Protein AF-A0A6C0BKA7-F1 (afdb_monomer)

Solvent-accessible surface area (backbone atoms only — not comparable to full-atom values): 8150 Å² total; per-residue (Å²): 138,84,88,75,75,69,82,76,72,67,83,77,70,73,91,54,74,70,85,43,70,62,51,54,35,54,51,49,53,51,48,66,75,65,58,90,64,62,91,44,54,47,72,54,43,53,52,51,50,53,57,49,54,73,71,48,87,54,90,56,42,65,33,28,54,47,29,54,48,43,67,74,69,40,62,79,47,35,45,17,79,85,43,72,42,45,46,66,67,50,48,21,54,47,49,61,52,47,72,75,46,58,69,72,57,41,52,52,52,49,51,55,45,13,44,25,57,74,76,27,74,50,25,55,35,47,53,47,55,55,46,62,72,50,62,78,76,78,116

Nearest PDB structures (foldseek):
  6az6-assembly1_A  TM=2.820E-01  e=8.511E+00  Streptococcus agalactiae

Foldseek 3Di:
DDDDPVVVLPPDDDLDLCVCQQVLLVVQVVLVVPPPDLPDALVRLLVVLVVLLVVQPDPLSVLLVVLSVCLVPVQVQQADPRSRDGCRVLSSSLVVVQVVDDSVSVNVLSVLSSVCSVRNVGSSSSSVSSVSSVVVPPD

pLDDT: mean 77.89, std 18.36, range [33.19, 96.62]

Secondary structure (DSSP, 8-state):
-----GGGTSTT--S-GGGGTTHHHHHHHHHHHH-----S-HHHHHHHHHHHHHH--STTHHHHHHHHHHHHH-GGGGEETTTTEEHHHHHHHHHHHHTTS-HHHHHHHHHHHHHHHHH--SHHHHHHHHHHTTGGG--

Organism: NCBI:txid1070528

Mean predicted aligned error: 8.27 Å

Structure (mmCIF, N/CA/C/O backbone):
data_AF-A0A6C0BKA7-F1
#
_entry.id   AF-A0A6C0BKA7-F1
#
loop_
_atom_site.group_PDB
_atom_site.id
_atom_site.type_symbol
_atom_site.label_atom_id
_atom_site.label_alt_id
_atom_site.label_comp_id
_atom_site.label_asym_id
_atom_site.label_entity_id
_atom_site.label_seq_id
_atom_site.pdbx_PDB_ins_code
_atom_site.Cartn_x
_atom_site.Cartn_y
_atom_site.Cartn_z
_atom_site.occupancy
_atom_site.B_iso_or_equiv
_atom_site.auth_seq_id
_atom_site.auth_comp_id
_atom_site.auth_asym_id
_atom_site.auth_atom_id
_atom_site.pdbx_PDB_model_num
ATOM 1 N N . MET A 1 1 ? -14.576 -8.430 17.872 1.00 34.44 1 MET A N 1
ATOM 2 C CA . MET A 1 1 ? -13.563 -7.359 17.957 1.00 34.44 1 MET A CA 1
ATOM 3 C C . MET A 1 1 ? -12.265 -7.987 18.423 1.00 34.44 1 MET A C 1
ATOM 5 O O . MET A 1 1 ? -12.259 -8.560 19.504 1.00 34.44 1 MET A O 1
ATOM 9 N N . ARG A 1 2 ? -11.221 -7.993 17.589 1.00 34.03 2 ARG A N 1
ATOM 10 C CA . ARG A 1 2 ? -9.882 -8.441 17.992 1.00 34.03 2 ARG A CA 1
ATOM 11 C C . ARG A 1 2 ? -9.034 -7.194 18.226 1.00 34.03 2 ARG A C 1
ATOM 13 O O . ARG A 1 2 ? -8.768 -6.455 17.287 1.00 34.03 2 ARG A O 1
ATOM 20 N N . THR A 1 3 ? -8.673 -6.946 19.477 1.00 33.25 3 THR A N 1
ATOM 21 C CA . THR A 1 3 ? -7.741 -5.894 19.882 1.00 33.25 3 THR A CA 1
ATOM 22 C C . THR A 1 3 ? -6.330 -6.417 19.636 1.00 33.25 3 THR A C 1
ATOM 24 O O . THR A 1 3 ? -5.827 -7.242 20.396 1.00 33.25 3 THR A O 1
ATOM 27 N N . TYR A 1 4 ? -5.713 -6.004 18.533 1.00 43.50 4 TYR A N 1
ATOM 28 C CA . TYR A 1 4 ? -4.325 -6.342 18.235 1.00 43.50 4 TYR A CA 1
ATOM 29 C C . TYR A 1 4 ? -3.409 -5.297 18.875 1.00 43.50 4 TYR A C 1
ATOM 31 O O . TYR A 1 4 ? -3.610 -4.097 18.711 1.00 43.50 4 TYR A O 1
ATOM 39 N N . ASN A 1 5 ? -2.421 -5.750 19.645 1.00 35.78 5 ASN A N 1
ATOM 40 C CA . ASN A 1 5 ? -1.464 -4.883 20.326 1.00 35.78 5 ASN A CA 1
ATOM 41 C C . ASN A 1 5 ? -0.327 -4.545 19.343 1.00 35.78 5 ASN A C 1
ATOM 43 O O . ASN A 1 5 ? 0.676 -5.252 19.262 1.00 35.78 5 ASN A O 1
ATOM 47 N N . ILE A 1 6 ? -0.543 -3.509 18.526 1.00 41.81 6 ILE A N 1
ATOM 48 C CA . ILE A 1 6 ? 0.278 -3.166 17.348 1.00 41.81 6 ILE A CA 1
ATOM 49 C C . ILE A 1 6 ? 1.729 -2.790 17.726 1.00 41.81 6 ILE A C 1
ATOM 51 O O . ILE A 1 6 ? 2.651 -2.976 16.936 1.00 41.81 6 ILE A O 1
ATOM 55 N N . SER A 1 7 ? 1.965 -2.335 18.961 1.00 35.19 7 SER A N 1
ATOM 56 C CA . SER A 1 7 ? 3.261 -1.817 19.427 1.00 35.19 7 SER A CA 1
ATOM 57 C C . SER A 1 7 ? 4.363 -2.869 19.606 1.00 35.19 7 SER A C 1
ATOM 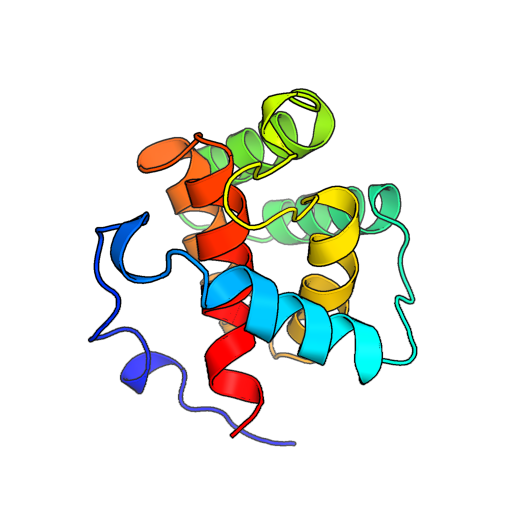59 O O . SER A 1 7 ? 5.539 -2.519 19.583 1.00 35.19 7 SER A O 1
ATOM 61 N N . VAL A 1 8 ? 4.017 -4.150 19.771 1.00 36.34 8 VAL A N 1
ATOM 62 C CA . VAL A 1 8 ? 4.995 -5.223 20.057 1.00 36.34 8 VAL A CA 1
ATOM 63 C C . VAL A 1 8 ? 5.556 -5.859 18.777 1.00 36.34 8 VAL A C 1
ATOM 65 O O . VAL A 1 8 ? 6.610 -6.486 18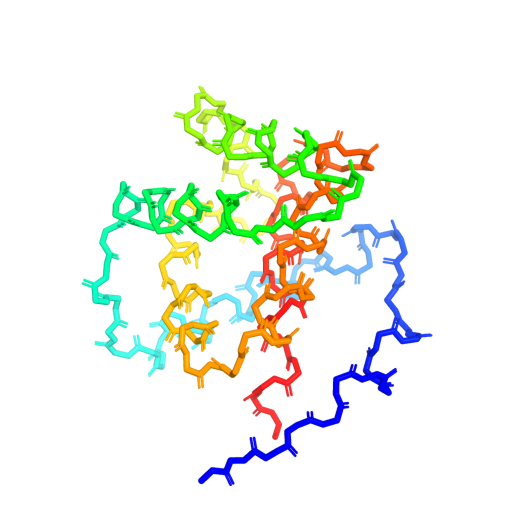.809 1.00 36.34 8 VAL A O 1
ATOM 68 N N . LEU A 1 9 ? 4.892 -5.675 17.633 1.00 41.78 9 LEU A N 1
ATOM 69 C CA . LEU A 1 9 ? 5.269 -6.303 16.360 1.00 41.78 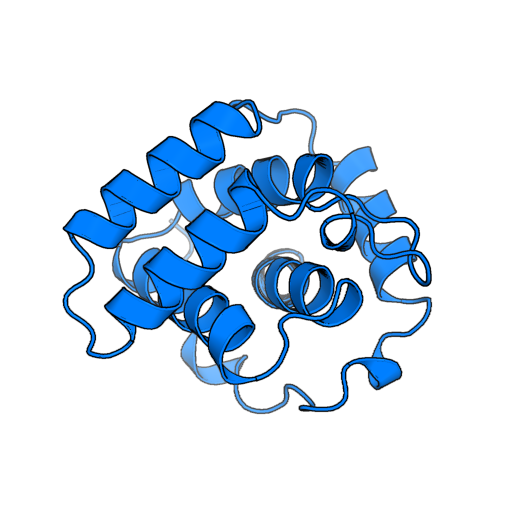9 LEU A CA 1
ATOM 70 C C . LEU A 1 9 ? 6.232 -5.467 15.502 1.00 41.78 9 LEU A C 1
ATOM 72 O O . LEU A 1 9 ? 6.847 -6.011 14.589 1.00 41.78 9 LEU A O 1
ATOM 76 N N . MET A 1 10 ? 6.413 -4.175 15.801 1.00 41.19 10 MET A N 1
ATOM 77 C CA . MET A 1 10 ? 7.242 -3.269 14.988 1.00 41.19 10 MET A CA 1
ATOM 78 C C . MET A 1 10 ? 8.733 -3.236 15.372 1.00 41.19 10 MET A C 1
ATOM 80 O O . MET A 1 10 ? 9.531 -2.626 14.668 1.00 41.19 10 MET A O 1
ATOM 84 N N . THR A 1 11 ? 9.153 -3.894 16.456 1.00 33.19 11 THR A N 1
ATOM 85 C CA . THR A 1 11 ? 10.530 -3.806 16.990 1.00 33.19 11 THR A CA 1
ATOM 86 C C . THR A 1 11 ? 11.557 -4.732 16.324 1.00 33.19 11 THR A C 1
ATOM 88 O O . THR A 1 11 ? 12.699 -4.780 16.774 1.00 33.19 11 THR A O 1
ATOM 91 N N . SER A 1 12 ? 11.205 -5.454 15.253 1.00 37.97 12 SER A N 1
ATOM 92 C CA . SER A 1 12 ? 12.145 -6.364 14.565 1.00 37.97 12 SER A CA 1
ATOM 93 C C . SER A 1 12 ? 12.070 -6.335 13.034 1.00 37.97 12 SER A C 1
ATOM 95 O O . SER A 1 12 ? 12.317 -7.345 12.381 1.00 37.97 12 SER A O 1
ATOM 97 N N . LEU A 1 13 ? 11.734 -5.188 12.440 1.00 44.34 13 LEU A N 1
ATOM 98 C CA . LEU A 1 13 ? 11.724 -5.045 10.983 1.00 44.34 13 LEU A CA 1
ATOM 99 C C . LEU A 1 13 ? 13.085 -4.530 10.503 1.00 44.34 13 LEU A C 1
ATOM 101 O O . LEU A 1 13 ? 13.524 -3.439 10.870 1.00 44.34 13 LEU A O 1
ATOM 105 N N . SER A 1 14 ? 13.782 -5.368 9.735 1.00 44.16 14 SER A N 1
ATOM 106 C CA . SER A 1 14 ? 15.056 -5.025 9.109 1.00 44.16 14 SER A CA 1
ATOM 107 C C . SER A 1 14 ? 14.840 -3.911 8.090 1.00 44.16 14 SER A C 1
ATOM 109 O O . SER A 1 14 ? 13.949 -3.991 7.250 1.00 44.16 14 SER A O 1
ATOM 111 N N . THR A 1 15 ? 15.691 -2.889 8.116 1.00 49.22 15 THR A N 1
ATOM 112 C CA . THR A 1 15 ? 15.736 -1.854 7.074 1.00 49.22 15 THR A CA 1
ATOM 113 C C . THR A 1 15 ? 16.287 -2.381 5.743 1.00 49.22 15 THR A C 1
ATOM 115 O O . THR A 1 15 ? 16.320 -1.640 4.760 1.00 49.22 15 THR A O 1
ATOM 118 N N . GLN A 1 16 ? 16.727 -3.645 5.686 1.00 52.59 16 GLN A N 1
ATOM 119 C CA . GLN A 1 16 ? 17.229 -4.278 4.473 1.00 52.59 16 GLN A CA 1
ATOM 120 C C . GLN A 1 16 ? 16.090 -4.962 3.713 1.00 52.59 16 GLN A C 1
ATOM 122 O O . GLN A 1 16 ? 15.686 -6.086 4.002 1.00 52.59 16 GLN A O 1
ATOM 127 N N . THR A 1 17 ? 15.617 -4.294 2.666 1.00 52.38 17 THR A N 1
ATOM 128 C CA . THR A 1 17 ? 14.622 -4.801 1.706 1.00 52.38 17 THR A CA 1
ATOM 129 C C . THR A 1 17 ? 15.001 -6.150 1.076 1.00 52.38 17 THR A C 1
ATOM 131 O O . THR A 1 17 ? 14.106 -6.909 0.708 1.00 52.38 17 THR A O 1
ATOM 134 N N . HIS A 1 18 ? 16.296 -6.484 1.013 1.00 56.03 18 HIS A N 1
ATOM 135 C CA . HIS A 1 18 ? 16.823 -7.747 0.476 1.00 56.03 18 HIS A CA 1
ATOM 136 C C . HIS A 1 18 ? 16.666 -8.962 1.405 1.00 56.03 18 HIS A C 1
ATOM 138 O O . HIS A 1 18 ? 16.717 -10.096 0.931 1.00 56.03 18 HIS A O 1
ATOM 144 N N . ASP A 1 19 ? 16.400 -8.768 2.703 1.00 54.00 19 ASP A N 1
ATOM 145 C CA . ASP A 1 19 ? 16.207 -9.884 3.649 1.00 54.00 19 ASP A CA 1
ATOM 146 C C . ASP A 1 19 ? 14.953 -10.722 3.333 1.00 54.00 19 ASP A C 1
ATOM 148 O O . ASP A 1 19 ? 14.772 -11.839 3.836 1.00 54.00 19 ASP A O 1
ATOM 152 N N . TYR A 1 20 ? 14.081 -10.193 2.473 1.00 54.72 20 TYR A N 1
ATOM 153 C CA . TYR A 1 20 ? 12.807 -10.791 2.105 1.00 54.72 20 TYR A CA 1
ATOM 154 C C . TYR A 1 20 ? 12.753 -11.307 0.654 1.00 54.72 20 TYR A C 1
ATOM 156 O O . TYR A 1 20 ? 11.682 -11.747 0.211 1.00 54.72 20 TYR A O 1
ATOM 164 N N . ASP A 1 21 ? 13.882 -11.318 -0.069 1.00 56.38 21 ASP A N 1
ATOM 165 C CA . ASP A 1 21 ? 13.975 -11.793 -1.458 1.00 56.38 21 ASP A CA 1
ATOM 166 C C . ASP A 1 21 ? 13.386 -13.213 -1.606 1.00 56.38 21 ASP A C 1
ATOM 168 O O . ASP A 1 21 ? 13.772 -14.168 -0.927 1.00 56.38 21 ASP A O 1
ATOM 172 N N . GLY A 1 22 ? 12.366 -13.358 -2.463 1.00 55.34 22 GLY A N 1
ATOM 173 C CA . GLY A 1 22 ? 11.659 -14.621 -2.732 1.00 55.34 22 GLY A CA 1
ATOM 174 C C . GLY A 1 22 ? 10.611 -15.038 -1.684 1.00 55.34 22 GLY A C 1
ATOM 175 O O . GLY A 1 22 ? 9.668 -15.777 -2.007 1.00 55.34 22 GLY A O 1
ATOM 176 N N . ARG A 1 23 ? 10.701 -14.531 -0.448 1.00 66.75 23 ARG A N 1
ATOM 177 C CA . ARG A 1 23 ? 9.697 -14.760 0.608 1.00 66.75 23 ARG A CA 1
ATOM 178 C C . ARG A 1 23 ? 8.447 -13.905 0.398 1.00 66.75 23 ARG A C 1
ATOM 180 O O . ARG A 1 23 ? 7.342 -14.431 0.546 1.00 66.75 23 ARG A O 1
ATOM 187 N N . LEU A 1 24 ? 8.600 -12.650 -0.038 1.00 69.94 24 LEU A N 1
ATOM 188 C CA . LEU A 1 24 ? 7.471 -11.742 -0.310 1.00 69.94 24 LEU A CA 1
ATOM 189 C C . LEU A 1 24 ? 6.560 -12.274 -1.415 1.00 69.94 24 LEU A C 1
ATOM 191 O O . LEU A 1 24 ? 5.346 -12.319 -1.240 1.00 69.94 24 LEU A O 1
ATOM 195 N N . GLY A 1 25 ? 7.135 -12.764 -2.518 1.00 66.88 25 GLY A N 1
ATOM 196 C CA . GLY A 1 25 ? 6.357 -13.357 -3.611 1.00 66.88 25 GLY A CA 1
ATOM 197 C C . GLY A 1 25 ? 5.556 -14.592 -3.181 1.00 66.88 25 GLY A C 1
ATOM 198 O O . GLY A 1 25 ? 4.447 -14.820 -3.663 1.00 66.88 25 GLY A O 1
ATOM 199 N N . THR A 1 26 ? 6.085 -15.392 -2.250 1.00 72.62 26 THR A N 1
ATOM 200 C CA . THR A 1 26 ? 5.363 -16.548 -1.695 1.00 72.62 26 THR A CA 1
ATOM 201 C C . THR A 1 26 ? 4.205 -16.107 -0.809 1.00 72.62 26 THR A C 1
ATOM 203 O O . THR A 1 26 ? 3.106 -16.645 -0.945 1.00 72.62 26 THR A O 1
ATOM 206 N N . LEU A 1 27 ? 4.426 -15.102 0.037 1.00 72.06 27 LEU A N 1
ATOM 207 C CA . LEU A 1 27 ? 3.384 -14.540 0.886 1.00 72.06 27 LEU A CA 1
ATOM 208 C C . LEU A 1 27 ? 2.262 -13.907 0.055 1.00 72.06 27 LEU A C 1
ATOM 210 O O . LEU A 1 27 ? 1.094 -14.215 0.260 1.00 72.06 27 LEU A O 1
ATOM 214 N N . TYR A 1 28 ? 2.616 -13.098 -0.944 1.00 74.81 28 TYR A N 1
ATOM 215 C CA . TYR A 1 28 ? 1.665 -12.477 -1.863 1.00 74.81 28 TYR A CA 1
ATOM 216 C C . TYR A 1 28 ? 0.758 -13.506 -2.545 1.00 74.81 28 TYR A C 1
ATOM 218 O O . TYR A 1 28 ? -0.464 -13.370 -2.533 1.00 74.81 28 TYR A O 1
ATOM 226 N N . ARG A 1 29 ? 1.332 -14.600 -3.064 1.00 77.50 29 ARG A N 1
ATOM 227 C CA . ARG A 1 29 ? 0.539 -15.686 -3.660 1.00 77.50 29 ARG A CA 1
ATOM 228 C C . ARG A 1 29 ? -0.438 -16.314 -2.667 1.00 77.50 29 ARG A C 1
ATOM 230 O O . ARG A 1 29 ? -1.541 -16.673 -3.065 1.00 77.50 29 ARG A O 1
ATOM 237 N N . GLN A 1 30 ? -0.063 -16.445 -1.392 1.00 73.69 30 GLN A N 1
ATOM 238 C CA . GLN A 1 30 ? -0.979 -16.936 -0.360 1.00 73.69 30 GLN A CA 1
ATOM 239 C C . GLN A 1 30 ? -2.135 -15.961 -0.132 1.00 73.69 30 GLN A C 1
ATOM 241 O O . GLN A 1 30 ? -3.275 -16.414 -0.060 1.00 73.69 30 GLN A O 1
ATOM 246 N N . ILE A 1 31 ? -1.859 -14.653 -0.072 1.00 72.81 31 ILE A N 1
ATOM 247 C CA . ILE A 1 31 ? -2.872 -13.594 0.064 1.00 72.81 31 ILE A CA 1
ATOM 248 C C . ILE A 1 31 ? -3.890 -13.702 -1.071 1.00 72.81 31 ILE A C 1
ATOM 250 O O . ILE A 1 31 ? -5.066 -13.951 -0.816 1.00 72.81 31 ILE A O 1
ATOM 254 N N . VAL A 1 32 ? -3.424 -13.642 -2.321 1.00 73.62 32 VAL A N 1
ATOM 255 C CA . VAL A 1 32 ? -4.284 -13.706 -3.514 1.00 73.62 32 VAL A CA 1
ATOM 256 C C . VAL A 1 32 ? -5.087 -15.010 -3.572 1.00 73.62 32 VAL A C 1
ATOM 258 O O . VAL A 1 32 ? -6.256 -15.006 -3.947 1.00 73.62 32 VAL A O 1
ATOM 261 N N . ALA A 1 33 ? -4.494 -16.141 -3.178 1.00 73.31 33 ALA A N 1
ATOM 262 C CA . ALA A 1 33 ? -5.166 -17.441 -3.226 1.00 73.31 33 ALA A CA 1
ATOM 263 C C . ALA A 1 33 ? -6.281 -17.610 -2.179 1.00 73.31 33 ALA A C 1
ATOM 265 O O . ALA A 1 33 ? -7.133 -18.488 -2.328 1.00 73.31 33 ALA A O 1
ATOM 266 N N . THR A 1 34 ? -6.267 -16.825 -1.101 1.00 68.69 34 THR A N 1
ATOM 267 C CA . THR A 1 34 ? -7.138 -17.051 0.062 1.00 68.69 34 THR A CA 1
ATOM 268 C C . THR A 1 34 ? -8.089 -15.894 0.351 1.00 68.69 34 THR A C 1
ATOM 270 O O . THR A 1 34 ? -9.195 -16.149 0.830 1.00 68.69 34 THR A O 1
ATOM 273 N N . ASP A 1 35 ? -7.725 -14.657 0.010 1.00 69.69 35 ASP A N 1
ATOM 274 C CA . ASP A 1 35 ? -8.623 -13.507 0.100 1.00 69.69 35 ASP A CA 1
ATOM 275 C C . ASP A 1 35 ? -9.547 -13.471 -1.116 1.00 69.69 35 ASP A C 1
ATOM 277 O O . ASP A 1 35 ? -9.174 -13.065 -2.215 1.00 69.69 35 ASP A O 1
ATOM 281 N N . ARG A 1 36 ? -10.798 -13.893 -0.918 1.00 60.84 36 ARG A N 1
ATOM 282 C CA . ARG A 1 36 ? -11.797 -13.968 -1.994 1.00 60.84 36 ARG A CA 1
ATOM 283 C C . ARG A 1 36 ? -12.462 -12.640 -2.368 1.00 60.84 36 ARG A C 1
ATOM 285 O O . ARG A 1 36 ? -13.399 -12.669 -3.159 1.00 60.84 36 ARG A O 1
ATOM 292 N N . VAL A 1 37 ? -12.026 -11.490 -1.852 1.00 58.78 37 VAL A N 1
ATOM 293 C CA . VAL A 1 37 ? -12.648 -10.205 -2.213 1.00 58.78 37 VAL A CA 1
ATOM 294 C C . VAL A 1 37 ? -11.659 -9.034 -2.140 1.00 58.78 37 VAL A C 1
ATOM 296 O O . VAL A 1 37 ? -11.332 -8.590 -1.042 1.00 58.78 37 VAL A O 1
ATOM 299 N N . PRO A 1 38 ? -11.270 -8.424 -3.271 1.00 61.66 38 PRO A N 1
ATOM 300 C CA . PRO A 1 38 ? -11.013 -6.995 -3.314 1.00 61.66 38 PRO A CA 1
ATOM 301 C C . PRO A 1 38 ? -12.350 -6.272 -3.535 1.00 61.66 38 PRO A C 1
ATOM 303 O O . PRO A 1 38 ? -12.944 -6.355 -4.608 1.00 61.66 38 PRO A O 1
ATOM 306 N N . THR A 1 39 ? -12.865 -5.581 -2.513 1.00 69.56 39 THR A N 1
ATOM 307 C CA . THR A 1 39 ? -14.090 -4.761 -2.646 1.00 69.56 39 THR A CA 1
ATOM 308 C C . THR A 1 39 ? -13.835 -3.457 -3.392 1.00 69.56 39 THR A C 1
ATOM 310 O O . THR A 1 39 ? -14.770 -2.848 -3.906 1.00 69.56 39 THR A O 1
ATOM 313 N N . LEU A 1 40 ? -12.576 -3.021 -3.436 1.00 86.56 40 LEU A N 1
ATOM 314 C CA . LEU A 1 40 ? -12.152 -1.777 -4.056 1.00 86.56 40 LEU A CA 1
ATOM 315 C C . LEU A 1 40 ? -11.186 -2.073 -5.202 1.00 86.56 40 LEU A C 1
ATOM 317 O O . LEU A 1 40 ? -10.280 -2.894 -5.088 1.00 86.56 40 LEU A O 1
ATOM 321 N N . THR A 1 41 ? -11.375 -1.365 -6.306 1.00 92.31 41 THR A N 1
ATOM 322 C CA . THR A 1 41 ? -10.385 -1.252 -7.378 1.00 92.31 41 THR A CA 1
ATOM 323 C C . THR A 1 41 ? -9.181 -0.441 -6.902 1.00 92.31 41 THR A C 1
ATOM 325 O O . THR A 1 41 ? -9.295 0.369 -5.981 1.00 92.31 41 THR A O 1
ATOM 328 N N . TYR A 1 42 ? -8.041 -0.573 -7.581 1.00 93.94 42 TYR A N 1
ATOM 329 C CA . TYR A 1 42 ? -6.845 0.215 -7.273 1.00 93.94 42 TYR A CA 1
ATOM 330 C C . TYR A 1 42 ? -7.116 1.729 -7.194 1.00 93.94 42 TYR A C 1
ATOM 332 O O . TYR A 1 42 ? -6.709 2.394 -6.245 1.00 93.94 42 TYR A O 1
ATOM 340 N N . ALA A 1 43 ? -7.887 2.271 -8.142 1.00 94.75 43 ALA A N 1
ATOM 341 C CA . AL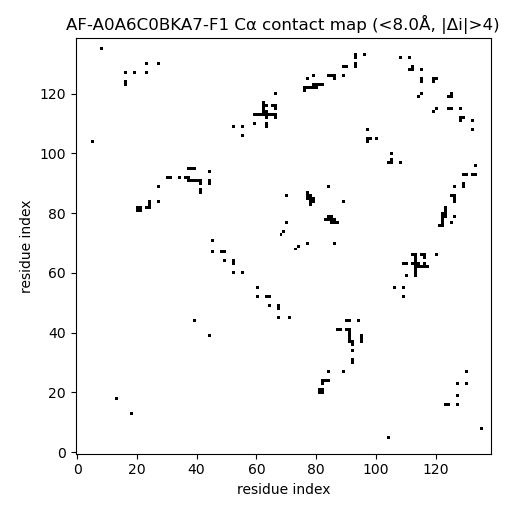A A 1 43 ? -8.259 3.684 -8.141 1.00 94.75 43 ALA A CA 1
ATOM 342 C C . ALA A 1 43 ? -9.077 4.076 -6.896 1.00 94.75 43 ALA A C 1
ATOM 344 O O . ALA A 1 43 ? -8.825 5.120 -6.297 1.00 94.75 43 ALA A O 1
ATOM 345 N N . GLN A 1 44 ? -10.019 3.225 -6.476 1.00 95.88 44 GLN A N 1
ATOM 346 C CA . GLN A 1 44 ? -10.797 3.445 -5.254 1.00 95.88 44 GLN A CA 1
ATOM 347 C C . GLN A 1 44 ? -9.921 3.358 -3.999 1.00 95.88 44 GLN A C 1
ATOM 349 O O . GLN A 1 44 ? -10.116 4.141 -3.072 1.00 95.88 44 GLN A O 1
ATOM 354 N N . CYS A 1 45 ? -8.925 2.468 -3.978 1.00 95.75 45 CYS A N 1
ATOM 355 C CA . CYS A 1 45 ? -7.938 2.402 -2.902 1.00 95.75 45 CYS A CA 1
ATOM 356 C C . CYS A 1 45 ? -7.138 3.703 -2.777 1.00 95.75 45 CYS A C 1
ATOM 358 O O . CYS A 1 45 ? -6.975 4.205 -1.669 1.00 95.75 45 CYS A O 1
ATOM 360 N N . LEU A 1 46 ? -6.689 4.288 -3.892 1.00 96.62 46 LEU A N 1
ATOM 361 C CA . LEU A 1 46 ? -5.992 5.579 -3.868 1.00 96.62 46 LEU A CA 1
ATOM 362 C C . LEU A 1 46 ? -6.888 6.698 -3.320 1.00 96.62 46 LEU A C 1
ATOM 364 O O . LEU A 1 46 ? -6.451 7.469 -2.470 1.00 96.62 46 LEU A O 1
ATOM 368 N N . THR A 1 47 ? -8.158 6.752 -3.730 1.00 96.62 47 THR A N 1
ATOM 369 C CA . THR A 1 47 ? -9.124 7.708 -3.162 1.00 96.62 47 THR A CA 1
ATOM 370 C C . THR A 1 47 ? -9.341 7.483 -1.663 1.00 96.62 47 THR A C 1
ATOM 372 O O . THR A 1 47 ? -9.412 8.446 -0.901 1.00 96.62 47 THR A O 1
ATOM 375 N N . GLN A 1 48 ? -9.409 6.229 -1.210 1.00 96.19 48 GLN A N 1
ATOM 376 C CA . GLN A 1 48 ? -9.537 5.908 0.212 1.00 96.19 48 GLN A CA 1
ATOM 377 C C . GLN A 1 48 ? -8.317 6.383 1.015 1.00 96.19 48 GLN A C 1
ATOM 379 O O . GLN A 1 48 ? -8.479 6.963 2.092 1.00 96.19 48 GLN A O 1
ATOM 384 N N . LEU A 1 49 ? -7.109 6.192 0.474 1.00 96.31 49 LEU A N 1
ATOM 385 C CA . LEU A 1 49 ? -5.870 6.700 1.062 1.00 96.31 49 LEU A CA 1
ATOM 386 C C . LEU A 1 49 ? -5.874 8.227 1.162 1.00 96.31 49 LEU A C 1
ATOM 388 O O . LEU A 1 49 ? -5.510 8.760 2.203 1.00 96.31 49 LEU A O 1
ATOM 392 N N . GLU A 1 50 ? -6.322 8.938 0.126 1.00 96.50 50 GLU A N 1
ATOM 393 C CA . GLU A 1 50 ? -6.432 10.405 0.136 1.00 96.50 50 GLU A CA 1
ATOM 394 C C . GLU A 1 50 ? -7.419 10.897 1.205 1.00 96.50 50 GLU A C 1
ATOM 396 O O . GLU A 1 50 ? -7.135 11.853 1.934 1.00 96.50 50 GLU A O 1
ATOM 401 N N . GLN A 1 51 ? -8.558 10.214 1.357 1.00 96.19 51 GLN A N 1
ATOM 402 C CA . GLN A 1 51 ? -9.532 10.513 2.409 1.00 96.19 51 GLN A CA 1
ATOM 403 C C . GLN A 1 51 ? -8.934 10.312 3.803 1.00 96.19 51 GLN A C 1
ATOM 405 O O . GLN A 1 51 ? -9.083 11.178 4.667 1.00 96.19 51 GLN A O 1
ATOM 410 N N . TRP A 1 52 ? -8.224 9.209 4.036 1.00 96.31 52 TRP A N 1
ATOM 411 C CA . TRP A 1 52 ? -7.539 8.985 5.307 1.00 96.31 52 TRP A CA 1
ATOM 412 C C . TRP A 1 52 ? -6.411 10.002 5.534 1.00 96.31 52 TRP A C 1
ATOM 414 O O . TRP A 1 52 ? -6.334 10.598 6.607 1.00 96.31 52 TRP A O 1
ATOM 424 N N . ALA A 1 53 ? -5.619 10.316 4.509 1.00 94.69 53 ALA A N 1
ATOM 425 C CA . ALA A 1 53 ? -4.564 11.327 4.561 1.00 94.69 53 ALA A CA 1
ATOM 426 C C . ALA A 1 53 ? -5.093 12.740 4.869 1.00 94.69 53 ALA A C 1
ATOM 428 O O . ALA A 1 53 ? -4.365 13.569 5.418 1.00 94.69 53 ALA A O 1
ATOM 429 N N . SER A 1 54 ? -6.354 13.045 4.541 1.00 94.75 54 SER A N 1
ATOM 430 C CA . SER A 1 54 ? -6.994 14.316 4.914 1.00 94.75 54 SER A CA 1
ATOM 431 C C . SER A 1 54 ? -7.242 14.448 6.422 1.00 94.75 54 SER A C 1
ATOM 433 O O . SER A 1 54 ? -7.244 15.559 6.947 1.00 94.75 54 SER A O 1
ATOM 435 N N . ARG A 1 55 ? -7.401 13.316 7.117 1.00 93.56 55 ARG A N 1
ATOM 436 C CA . ARG A 1 55 ? -7.632 13.228 8.566 1.00 93.56 55 ARG A CA 1
ATOM 437 C C . ARG A 1 55 ? -6.349 12.967 9.358 1.00 93.56 55 ARG A C 1
ATOM 439 O O . ARG A 1 55 ? -6.357 13.099 10.576 1.00 93.56 55 ARG A O 1
ATOM 446 N N . PHE A 1 56 ? -5.271 12.582 8.681 1.00 91.12 56 PHE A N 1
ATOM 447 C CA . PHE A 1 56 ? -3.987 12.253 9.288 1.00 91.12 56 PHE A CA 1
ATOM 448 C C . PHE A 1 56 ? -3.211 13.525 9.646 1.00 91.12 56 PHE A C 1
ATOM 450 O O . PHE A 1 56 ? -2.801 14.272 8.761 1.00 91.12 56 PHE A O 1
ATOM 457 N N . THR A 1 57 ? -3.007 13.790 10.936 1.00 86.44 57 THR A N 1
ATOM 458 C CA . THR A 1 57 ? -2.425 15.050 11.444 1.00 86.44 57 THR A CA 1
ATOM 459 C C . THR A 1 57 ? -0.926 14.969 11.766 1.00 86.44 57 THR A C 1
ATOM 461 O O . THR A 1 57 ? -0.361 15.897 12.340 1.00 86.44 57 THR A O 1
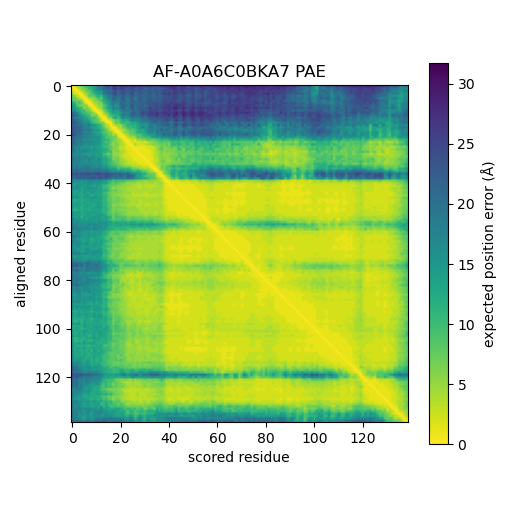ATOM 464 N N . CYS A 1 58 ? -0.260 13.882 11.376 1.00 83.06 58 CYS A N 1
ATOM 465 C CA . CYS A 1 58 ? 1.163 13.647 11.625 1.00 83.06 58 CYS A CA 1
ATOM 466 C C . CYS A 1 58 ? 2.076 14.498 10.705 1.00 83.06 58 CYS A C 1
ATOM 468 O O . CYS A 1 58 ? 1.721 14.712 9.539 1.00 83.06 58 CYS A O 1
ATOM 470 N N . PRO A 1 59 ? 3.277 14.930 11.158 1.00 84.56 59 PRO A N 1
ATOM 471 C CA . PRO A 1 59 ? 4.263 15.624 10.316 1.00 84.56 59 PRO A CA 1
ATOM 472 C C . PRO A 1 59 ? 4.591 14.904 8.999 1.00 84.56 59 PRO A C 1
ATOM 474 O O . PRO A 1 59 ? 4.792 15.552 7.972 1.00 84.56 59 PRO A O 1
ATOM 477 N N . SER A 1 60 ? 4.543 13.569 8.988 1.00 86.94 60 SER A N 1
ATOM 478 C CA . SER A 1 60 ? 4.816 12.741 7.806 1.00 86.94 60 SER A CA 1
ATOM 479 C C . SER A 1 60 ? 3.690 12.746 6.760 1.00 86.94 60 SER A C 1
ATOM 481 O O . SER A 1 60 ? 3.771 12.048 5.750 1.00 86.94 60 SER A O 1
ATOM 483 N N . ARG A 1 61 ? 2.626 13.543 6.941 1.00 91.62 61 ARG A N 1
ATOM 484 C CA . ARG A 1 61 ? 1.518 13.646 5.976 1.00 91.62 61 ARG A CA 1
ATOM 485 C C . ARG A 1 61 ? 1.989 14.046 4.576 1.00 91.62 61 ARG A C 1
ATOM 487 O O . ARG A 1 61 ? 1.446 13.541 3.597 1.00 91.62 61 ARG A O 1
ATOM 494 N N . HIS A 1 62 ? 2.985 14.928 4.447 1.00 92.62 62 HIS A N 1
ATOM 495 C CA . HIS A 1 62 ? 3.490 15.291 3.117 1.00 92.62 62 HIS A CA 1
ATOM 496 C C . HIS A 1 62 ? 4.091 14.069 2.408 1.00 92.62 62 HIS A C 1
ATOM 498 O O . HIS A 1 62 ? 3.895 13.899 1.206 1.00 92.62 62 HIS A O 1
ATOM 504 N N . HIS A 1 63 ? 4.830 13.237 3.144 1.00 92.88 63 HIS A N 1
ATOM 505 C CA . HIS A 1 63 ? 5.482 12.036 2.631 1.00 92.88 63 HIS A CA 1
ATOM 506 C C . HIS A 1 63 ? 4.437 11.002 2.216 1.00 92.88 63 HIS A C 1
ATOM 508 O O . HIS A 1 63 ? 4.504 10.439 1.130 1.00 92.88 63 HIS A O 1
ATOM 514 N N . LEU A 1 64 ? 3.377 10.849 3.012 1.00 94.06 64 LEU A N 1
ATOM 515 C CA . LEU A 1 64 ? 2.223 10.037 2.636 1.00 94.06 64 LEU A CA 1
ATOM 516 C C . LEU A 1 64 ? 1.592 10.498 1.310 1.00 94.06 64 LEU A C 1
ATOM 518 O O . LEU A 1 64 ? 1.330 9.674 0.436 1.00 94.06 64 LEU A O 1
ATOM 522 N N . LEU A 1 65 ? 1.369 11.804 1.128 1.00 94.94 65 LEU A N 1
ATOM 523 C CA . LEU A 1 65 ? 0.823 12.338 -0.127 1.00 94.94 65 LEU A CA 1
ATOM 524 C C . LEU A 1 65 ? 1.769 12.100 -1.315 1.00 94.94 65 LEU A C 1
ATOM 526 O O . LEU A 1 65 ? 1.303 11.798 -2.413 1.00 94.94 65 LEU A O 1
ATOM 530 N N . GLN A 1 66 ? 3.084 12.181 -1.099 1.00 94.06 66 GLN A N 1
ATOM 531 C CA . GLN A 1 66 ? 4.082 11.823 -2.110 1.00 94.06 66 GLN A CA 1
ATOM 532 C C . GLN A 1 66 ? 4.037 10.331 -2.451 1.00 94.06 66 GLN A C 1
ATOM 534 O O . GLN A 1 66 ? 4.045 9.994 -3.630 1.00 94.06 6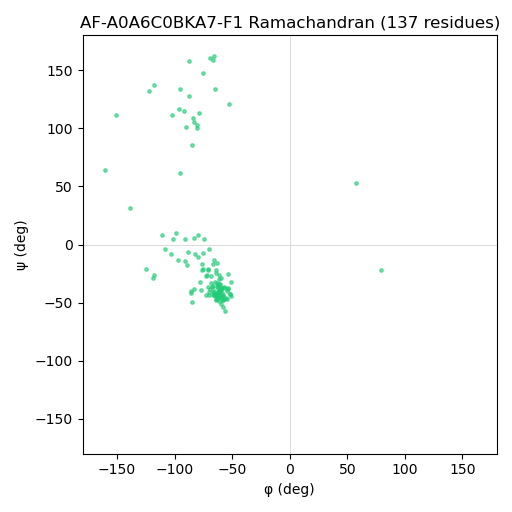6 GLN A O 1
ATOM 539 N N . THR A 1 67 ? 3.918 9.436 -1.468 1.00 93.94 67 THR A N 1
ATOM 540 C CA . THR A 1 67 ? 3.735 7.997 -1.710 1.00 93.94 67 THR A CA 1
ATOM 541 C C . THR A 1 67 ? 2.474 7.726 -2.535 1.00 93.94 67 THR A C 1
ATOM 543 O O . THR A 1 67 ? 2.531 6.984 -3.513 1.00 93.94 67 THR A O 1
ATOM 546 N N . ILE A 1 68 ? 1.345 8.364 -2.203 1.00 95.31 68 ILE A N 1
ATOM 547 C CA . ILE A 1 68 ? 0.099 8.242 -2.981 1.00 95.31 68 ILE A CA 1
ATOM 548 C C . ILE A 1 68 ? 0.309 8.738 -4.421 1.00 95.31 68 ILE A C 1
ATOM 550 O O . ILE A 1 68 ? -0.167 8.114 -5.370 1.00 95.31 68 ILE A O 1
ATOM 554 N N . HIS A 1 69 ? 1.050 9.834 -4.602 1.00 94.56 69 HIS A N 1
ATOM 555 C CA . HIS A 1 69 ? 1.410 10.344 -5.923 1.00 94.56 69 HIS A CA 1
ATOM 556 C C . HIS A 1 69 ? 2.296 9.360 -6.705 1.00 94.56 69 HIS A C 1
ATOM 558 O O . HIS A 1 69 ? 2.023 9.104 -7.877 1.00 94.56 69 HIS A O 1
ATOM 564 N N . LEU A 1 70 ? 3.307 8.764 -6.064 1.00 93.19 70 LEU A N 1
ATOM 565 C CA . LEU A 1 70 ? 4.161 7.736 -6.668 1.00 93.19 70 LEU A CA 1
ATOM 566 C C . LEU A 1 70 ? 3.336 6.534 -7.121 1.00 93.19 70 LEU A C 1
ATOM 568 O O . LEU A 1 70 ? 3.448 6.121 -8.268 1.00 93.19 70 LEU A O 1
ATOM 572 N N . PHE A 1 71 ? 2.453 6.027 -6.264 1.00 94.56 71 PHE A N 1
ATOM 573 C CA . PHE A 1 71 ? 1.530 4.955 -6.626 1.00 94.56 71 PHE A CA 1
ATOM 574 C C . PHE A 1 71 ? 0.694 5.332 -7.854 1.00 94.56 71 PHE A C 1
ATOM 576 O O . PHE A 1 71 ? 0.614 4.573 -8.813 1.00 94.56 71 PHE A O 1
ATOM 583 N N . ARG A 1 72 ? 0.138 6.543 -7.890 1.00 95.12 72 ARG A N 1
ATOM 584 C CA . ARG A 1 72 ? -0.722 6.978 -8.995 1.00 95.12 72 ARG A CA 1
ATOM 585 C C . ARG A 1 72 ? 0.010 7.143 -10.332 1.00 95.12 72 ARG A C 1
ATOM 587 O O . ARG A 1 72 ? -0.594 6.889 -11.372 1.00 95.12 72 ARG A O 1
ATOM 594 N N . HIS A 1 73 ? 1.253 7.621 -10.323 1.00 93.44 73 HIS A N 1
ATOM 595 C CA . HIS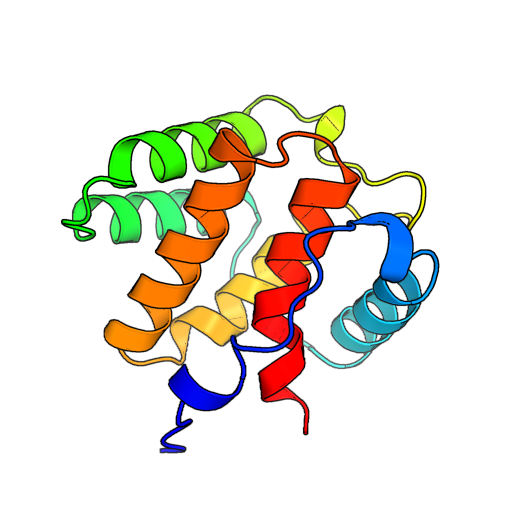 A 1 73 ? 1.911 8.115 -11.540 1.00 93.44 73 HIS A CA 1
ATOM 596 C C . HIS A 1 73 ? 3.160 7.338 -11.950 1.00 93.44 73 HIS A C 1
ATOM 598 O O . HIS A 1 73 ? 3.481 7.290 -13.137 1.00 93.44 73 HIS A O 1
ATOM 604 N N . ASP A 1 74 ? 3.846 6.696 -11.011 1.00 90.31 74 ASP A N 1
ATOM 605 C CA . ASP A 1 74 ? 5.086 5.972 -11.268 1.00 90.31 74 ASP A CA 1
ATOM 606 C C . ASP A 1 74 ? 4.824 4.477 -11.493 1.00 90.31 74 ASP A C 1
ATOM 608 O O . ASP A 1 74 ? 5.274 3.605 -10.746 1.00 90.31 74 ASP A O 1
ATOM 612 N N . THR A 1 75 ? 4.051 4.203 -12.547 1.00 85.12 75 THR A N 1
ATOM 613 C CA . THR A 1 75 ? 3.578 2.859 -12.925 1.00 85.12 75 THR A CA 1
ATOM 614 C C . THR A 1 75 ? 4.713 1.887 -13.246 1.00 85.12 75 THR A C 1
ATOM 616 O O . THR A 1 75 ? 4.588 0.692 -12.994 1.00 85.12 75 THR A O 1
ATOM 619 N N . VAL A 1 76 ? 5.850 2.387 -13.744 1.00 86.31 76 VAL A N 1
ATOM 620 C CA . VAL A 1 76 ? 7.040 1.567 -14.019 1.00 86.31 76 VAL A CA 1
ATOM 621 C C . VAL A 1 76 ? 7.596 0.981 -12.724 1.00 86.31 76 VAL A C 1
ATOM 623 O O . VAL A 1 76 ? 7.916 -0.205 -12.677 1.00 86.31 76 VAL A O 1
ATOM 626 N N . HIS A 1 77 ? 7.663 1.783 -11.659 1.00 89.00 77 HIS A N 1
ATOM 627 C CA . HIS A 1 77 ? 8.195 1.339 -10.372 1.00 89.00 77 HIS A CA 1
ATOM 628 C C . HIS A 1 77 ? 7.134 0.766 -9.424 1.00 89.00 77 HIS A C 1
ATOM 630 O O . HIS A 1 77 ? 7.456 0.415 -8.293 1.00 89.00 77 HIS A O 1
ATOM 636 N N . ASN A 1 78 ? 5.883 0.633 -9.862 1.00 91.25 78 ASN A N 1
ATOM 637 C CA . ASN A 1 78 ? 4.867 -0.121 -9.126 1.00 91.25 78 ASN A CA 1
ATOM 638 C C . ASN A 1 78 ? 4.979 -1.637 -9.331 1.00 91.25 78 ASN A C 1
ATOM 640 O O . ASN A 1 78 ? 4.332 -2.397 -8.612 1.00 91.25 78 ASN A O 1
ATOM 644 N N . TYR A 1 79 ? 5.801 -2.083 -10.282 1.00 93.19 79 TYR A N 1
ATOM 645 C CA . TYR A 1 79 ? 6.119 -3.491 -10.462 1.00 93.19 79 TYR A CA 1
ATOM 646 C C . TYR A 1 79 ? 7.431 -3.845 -9.768 1.00 93.19 79 TYR A C 1
ATOM 648 O O . TYR A 1 79 ? 8.492 -3.366 -10.161 1.00 93.19 79 TYR A O 1
ATOM 656 N N . ASP A 1 80 ? 7.365 -4.721 -8.769 1.00 89.44 80 ASP A N 1
ATOM 657 C CA . ASP A 1 80 ? 8.525 -5.356 -8.151 1.00 89.44 80 ASP A CA 1
ATOM 658 C C . ASP A 1 80 ? 8.962 -6.570 -8.991 1.00 89.44 80 ASP A C 1
ATOM 660 O O . ASP A 1 80 ? 8.310 -7.622 -8.936 1.00 89.44 80 ASP A O 1
ATOM 664 N N . PRO A 1 81 ? 10.065 -6.474 -9.760 1.00 86.56 81 PRO A N 1
ATOM 665 C CA . PRO A 1 81 ? 10.504 -7.556 -10.631 1.00 86.56 81 PRO A CA 1
ATOM 666 C C . PRO A 1 81 ? 11.095 -8.743 -9.864 1.00 86.56 81 PRO A C 1
ATOM 668 O O . PRO A 1 81 ? 11.039 -9.868 -10.365 1.00 86.56 81 PRO A O 1
ATOM 671 N N . ALA A 1 82 ? 11.648 -8.515 -8.668 1.00 85.81 82 ALA A N 1
ATOM 672 C CA . ALA A 1 82 ? 12.280 -9.561 -7.871 1.00 85.81 82 ALA A CA 1
ATOM 673 C C . ALA A 1 82 ? 11.227 -10.535 -7.332 1.00 85.81 82 ALA A C 1
ATOM 675 O O . ALA A 1 82 ? 11.412 -11.753 -7.376 1.00 85.81 82 ALA A O 1
ATOM 676 N N . ASN A 1 83 ? 10.082 -10.003 -6.896 1.00 82.81 83 ASN A N 1
ATOM 677 C CA . ASN A 1 83 ? 8.997 -10.806 -6.331 1.00 82.81 83 ASN A CA 1
ATOM 678 C C . ASN A 1 83 ? 7.819 -11.033 -7.287 1.00 82.81 83 ASN A C 1
ATOM 680 O O . ASN A 1 83 ? 6.956 -11.863 -6.988 1.00 82.81 83 ASN A O 1
ATOM 684 N N . ARG A 1 84 ? 7.816 -10.358 -8.445 1.00 88.00 84 ARG A N 1
ATOM 685 C CA . ARG A 1 84 ? 6.737 -10.358 -9.448 1.00 88.00 84 ARG A CA 1
ATOM 686 C C . ARG A 1 84 ? 5.405 -9.907 -8.849 1.00 88.00 84 ARG A C 1
ATOM 688 O O . ARG A 1 84 ? 4.408 -10.621 -8.938 1.00 88.00 84 ARG A O 1
ATOM 695 N N . ILE A 1 85 ? 5.420 -8.749 -8.195 1.00 88.62 85 ILE A N 1
ATOM 696 C CA . ILE A 1 85 ? 4.258 -8.178 -7.504 1.00 88.62 85 ILE A CA 1
ATOM 697 C C . ILE A 1 85 ? 3.975 -6.800 -8.086 1.00 88.62 85 ILE A C 1
ATOM 699 O O . ILE A 1 85 ? 4.878 -5.972 -8.181 1.00 88.62 85 ILE A O 1
ATOM 703 N N . HIS A 1 86 ? 2.716 -6.543 -8.421 1.00 91.81 86 HIS A N 1
ATOM 704 C CA . HIS A 1 86 ? 2.241 -5.203 -8.734 1.00 91.81 86 HIS A CA 1
ATOM 705 C C . HIS A 1 86 ? 1.616 -4.559 -7.497 1.00 91.81 86 HIS A C 1
ATOM 707 O O . HIS A 1 86 ? 0.785 -5.168 -6.817 1.00 91.81 86 HIS A O 1
ATOM 713 N N . VAL A 1 87 ? 1.969 -3.303 -7.220 1.00 92.25 87 VAL A N 1
ATOM 714 C CA . VAL A 1 87 ? 1.296 -2.490 -6.193 1.00 92.25 87 VAL A CA 1
ATOM 715 C C . VAL A 1 87 ? -0.204 -2.398 -6.486 1.00 92.25 87 VAL A C 1
ATOM 717 O O . VAL A 1 87 ? -1.010 -2.436 -5.560 1.00 92.25 87 VAL A O 1
ATOM 720 N N . GLU A 1 88 ? -0.585 -2.329 -7.761 1.00 92.44 88 GLU A N 1
ATOM 721 C CA . GLU A 1 88 ? -1.970 -2.265 -8.226 1.00 92.44 88 GLU A CA 1
ATOM 722 C C . GLU A 1 88 ? -2.800 -3.480 -7.811 1.00 92.44 88 GLU A C 1
ATOM 724 O O . GLU A 1 88 ? -3.994 -3.350 -7.538 1.00 92.44 88 GLU A O 1
ATOM 729 N N . GLU A 1 89 ? -2.165 -4.648 -7.747 1.00 89.44 89 GLU A N 1
ATOM 730 C CA . GLU A 1 89 ? -2.804 -5.890 -7.330 1.00 89.44 89 GLU A CA 1
ATOM 731 C C . GLU A 1 89 ? -2.770 -6.040 -5.807 1.00 89.44 89 GLU A C 1
ATOM 733 O O . GLU A 1 89 ? -3.767 -6.419 -5.199 1.00 89.44 89 GLU A O 1
ATOM 738 N N . LEU A 1 90 ? -1.644 -5.701 -5.171 1.00 88.75 90 LEU A N 1
ATOM 739 C CA . LEU A 1 90 ? -1.444 -5.872 -3.734 1.00 88.75 90 LEU A CA 1
ATOM 740 C C . LEU A 1 90 ? -2.245 -4.869 -2.888 1.00 88.75 90 LEU A C 1
ATOM 742 O O . LEU A 1 90 ? -2.823 -5.245 -1.867 1.00 88.75 90 LEU A O 1
ATOM 746 N N . LEU A 1 91 ? -2.276 -3.593 -3.283 1.00 91.31 91 LEU A N 1
ATOM 747 C CA . LEU A 1 91 ? -2.873 -2.522 -2.482 1.00 91.31 91 LEU A CA 1
ATOM 748 C C . LEU A 1 91 ? -4.357 -2.780 -2.148 1.00 91.31 91 LEU A C 1
ATOM 750 O O . LEU A 1 91 ? -4.713 -2.607 -0.981 1.00 91.31 91 LEU A O 1
ATOM 754 N N . PRO A 1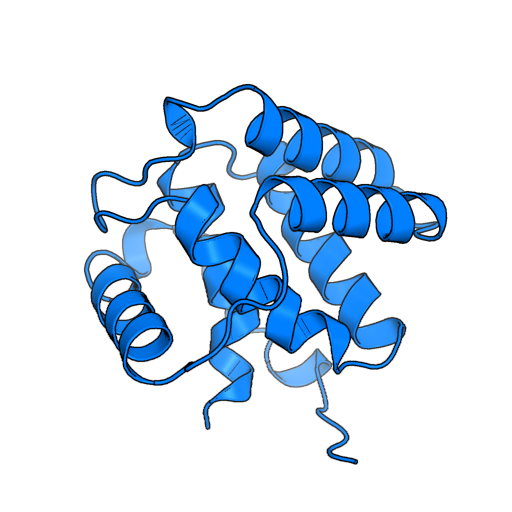 92 ? -5.218 -3.241 -3.080 1.00 91.00 92 PRO A N 1
ATOM 755 C CA . PRO A 1 92 ? -6.588 -3.640 -2.759 1.00 91.00 92 PRO A CA 1
ATOM 756 C C . PRO A 1 92 ? -6.715 -4.638 -1.607 1.00 91.00 92 PRO A C 1
ATOM 758 O O . PRO A 1 92 ? -7.567 -4.450 -0.738 1.00 91.00 92 PRO A O 1
ATOM 761 N N . HIS A 1 93 ? -5.854 -5.657 -1.556 1.00 86.31 93 HIS A N 1
ATOM 762 C CA . HIS A 1 93 ? -5.867 -6.648 -0.478 1.00 86.31 93 HIS A CA 1
ATOM 763 C C . HIS A 1 93 ? -5.469 -6.030 0.864 1.00 86.31 93 HIS A C 1
ATOM 765 O O . HIS A 1 93 ? -6.124 -6.262 1.880 1.00 86.31 93 HIS A O 1
ATOM 771 N N . VAL A 1 94 ? -4.429 -5.195 0.866 1.00 87.69 94 VAL A N 1
ATOM 772 C CA . VAL A 1 94 ? -3.965 -4.516 2.083 1.00 87.69 94 VAL A CA 1
ATOM 773 C C . VAL A 1 94 ? -5.042 -3.569 2.617 1.00 87.69 94 VAL A C 1
ATOM 775 O O . VAL A 1 94 ? -5.385 -3.626 3.796 1.00 87.69 94 VAL A O 1
ATOM 778 N N . ILE A 1 95 ? -5.647 -2.750 1.750 1.00 90.38 95 ILE A N 1
ATOM 779 C CA . ILE A 1 95 ? -6.718 -1.819 2.133 1.00 90.38 95 ILE A CA 1
ATOM 780 C C . ILE A 1 95 ? -7.940 -2.562 2.674 1.00 90.38 95 ILE A C 1
ATOM 782 O O . ILE A 1 95 ? -8.532 -2.110 3.657 1.00 90.38 95 ILE A O 1
ATOM 786 N N . ALA A 1 96 ? -8.295 -3.707 2.082 1.00 86.62 96 ALA A N 1
ATOM 787 C CA . ALA A 1 96 ? -9.428 -4.511 2.529 1.00 86.62 96 ALA A CA 1
ATOM 788 C C . ALA A 1 96 ? -9.293 -4.987 3.986 1.00 86.62 96 ALA A C 1
ATOM 790 O O . ALA A 1 96 ? -10.307 -5.136 4.670 1.00 86.62 96 ALA A O 1
ATOM 791 N N . ILE A 1 97 ? -8.061 -5.170 4.467 1.00 83.44 97 ILE A N 1
ATOM 792 C CA . ILE A 1 97 ? -7.759 -5.493 5.865 1.00 83.44 97 ILE A CA 1
ATOM 793 C C . ILE A 1 97 ? -7.689 -4.233 6.718 1.00 83.44 97 ILE A C 1
ATOM 795 O O . ILE A 1 97 ? -8.349 -4.172 7.755 1.00 83.44 97 ILE A O 1
ATOM 799 N N . VAL A 1 98 ? -6.942 -3.217 6.278 1.00 87.06 98 VAL A N 1
ATOM 800 C CA . VAL A 1 98 ? -6.741 -1.961 7.023 1.00 87.06 98 VAL A CA 1
ATOM 801 C C . VAL A 1 98 ? -8.076 -1.311 7.390 1.00 87.06 98 VAL A C 1
ATOM 803 O O . VAL A 1 98 ? -8.244 -0.836 8.508 1.00 87.06 98 VAL A O 1
ATOM 806 N N . GLN A 1 99 ? -9.060 -1.329 6.486 1.00 89.19 99 GLN A N 1
ATOM 807 C CA . GLN A 1 99 ? -10.387 -0.751 6.739 1.00 89.19 99 GLN A CA 1
ATOM 808 C C . GLN A 1 99 ? -11.165 -1.442 7.875 1.00 89.19 99 GLN A C 1
ATOM 810 O O . GLN A 1 99 ? -12.155 -0.895 8.354 1.00 89.19 99 GLN A O 1
ATOM 815 N N . THR A 1 100 ? -10.756 -2.645 8.297 1.00 85.50 100 THR A N 1
ATOM 816 C CA . THR A 1 100 ? -11.364 -3.353 9.436 1.00 85.50 100 THR A CA 1
ATOM 817 C C . THR A 1 100 ? -10.815 -2.886 10.784 1.00 85.50 100 THR A C 1
ATOM 819 O O . THR A 1 100 ? -11.327 -3.292 11.829 1.00 85.50 100 THR A O 1
ATOM 822 N N . PHE A 1 101 ? -9.772 -2.053 10.774 1.00 85.25 101 PHE A N 1
ATOM 823 C CA . PHE A 1 101 ? -9.109 -1.573 11.977 1.00 85.25 101 PHE A CA 1
ATOM 824 C C . PHE A 1 101 ? -9.775 -0.312 12.521 1.00 85.25 101 PHE A C 1
ATOM 826 O O . PHE A 1 101 ? -10.437 0.447 11.811 1.00 85.25 101 PHE A O 1
ATOM 833 N N . GLU A 1 102 ? -9.561 -0.072 13.812 1.00 90.56 102 GLU A N 1
ATOM 834 C CA . GLU A 1 102 ? -9.827 1.235 14.401 1.00 90.56 102 GLU A CA 1
ATOM 835 C C . GLU A 1 102 ? -8.874 2.286 13.817 1.00 90.56 102 GLU A C 1
ATOM 837 O O . GLU A 1 102 ? -7.822 1.962 13.259 1.00 90.56 102 GLU A O 1
ATOM 842 N N . TRP A 1 103 ? -9.229 3.564 13.970 1.00 91.62 103 TRP A N 1
ATOM 843 C CA . TRP A 1 103 ? -8.466 4.672 13.389 1.00 91.62 103 TRP A CA 1
ATOM 844 C C . TRP A 1 103 ? -6.979 4.648 13.770 1.00 91.62 103 TRP A C 1
ATOM 846 O O . TRP A 1 103 ? -6.142 4.885 12.911 1.00 91.62 103 TRP A O 1
ATOM 856 N N . SER A 1 104 ? -6.642 4.267 15.003 1.00 89.06 104 SER A N 1
ATOM 857 C CA . SER A 1 104 ? -5.252 4.127 15.458 1.00 89.06 104 SER A CA 1
ATOM 858 C C . SER A 1 104 ? -4.443 3.114 14.635 1.00 89.06 104 SER A C 1
ATOM 860 O O . SER A 1 104 ? -3.272 3.345 14.347 1.00 89.06 104 SER A O 1
ATOM 862 N N . GLY A 1 105 ? -5.056 2.009 14.202 1.00 87.19 105 GLY A N 1
ATOM 863 C CA . GLY A 1 105 ? -4.412 1.041 13.311 1.00 87.19 105 GLY A CA 1
ATOM 864 C C . GLY A 1 105 ? -4.239 1.581 11.893 1.00 87.19 105 GLY A C 1
ATOM 865 O O . GLY A 1 105 ? -3.208 1.345 11.263 1.00 87.19 105 GLY A O 1
ATOM 866 N N . ILE A 1 106 ? -5.213 2.360 11.413 1.00 90.88 106 ILE A N 1
ATOM 867 C CA . ILE A 1 106 ? -5.114 3.070 10.132 1.00 90.88 106 ILE A CA 1
ATOM 868 C C . ILE A 1 106 ? -3.973 4.095 10.189 1.00 90.88 106 ILE A C 1
ATOM 870 O O . ILE A 1 106 ? -3.180 4.164 9.260 1.00 90.88 106 ILE A O 1
ATOM 874 N N . GLU A 1 107 ? -3.827 4.856 11.273 1.00 91.06 107 GLU A N 1
ATOM 875 C CA . GLU A 1 107 ? -2.742 5.835 11.427 1.00 91.06 107 GLU A CA 1
ATOM 876 C C . GLU A 1 107 ? -1.355 5.195 11.341 1.00 91.06 107 GLU A C 1
ATOM 878 O O . GLU A 1 107 ? -0.484 5.732 10.657 1.00 91.06 107 GLU A O 1
ATOM 883 N N . ILE A 1 108 ? -1.167 4.027 11.960 1.00 88.19 108 ILE A N 1
ATOM 884 C CA . ILE A 1 108 ? 0.097 3.282 11.883 1.00 88.19 108 ILE A CA 1
ATOM 885 C C . ILE A 1 108 ? 0.370 2.844 10.441 1.00 88.19 108 ILE A C 1
ATOM 887 O O . ILE A 1 108 ? 1.477 3.033 9.945 1.00 88.19 108 ILE A O 1
ATOM 891 N N . PHE A 1 109 ? -0.646 2.351 9.728 1.00 91.19 109 PHE A N 1
ATOM 892 C CA . PHE A 1 109 ? -0.518 2.035 8.303 1.00 91.19 109 PHE A CA 1
ATOM 893 C C . PHE A 1 109 ? -0.101 3.251 7.466 1.00 91.19 109 PHE A C 1
ATOM 895 O O . PHE A 1 109 ? 0.820 3.167 6.652 1.00 91.19 109 PHE A O 1
ATOM 902 N N . LEU A 1 110 ? -0.759 4.395 7.667 1.00 92.38 110 LEU A N 1
ATOM 903 C CA . LEU A 1 110 ? -0.440 5.633 6.955 1.00 92.38 110 LEU A CA 1
ATOM 904 C C . LEU A 1 110 ? 0.982 6.119 7.263 1.00 92.38 110 LEU A C 1
ATOM 906 O O . LEU A 1 110 ? 1.665 6.624 6.370 1.00 92.38 110 LEU A O 1
ATOM 910 N N . GLN A 1 111 ? 1.443 5.943 8.503 1.00 89.00 111 GLN A N 1
ATOM 911 C CA . GLN A 1 111 ? 2.817 6.236 8.889 1.00 89.00 111 GLN A CA 1
ATOM 912 C C . GLN A 1 111 ? 3.805 5.324 8.151 1.00 89.00 111 GLN A C 1
ATOM 914 O O . GLN A 1 111 ? 4.727 5.833 7.519 1.00 89.00 111 GLN A O 1
ATOM 919 N N . THR A 1 112 ? 3.568 4.012 8.110 1.00 87.12 112 THR A N 1
ATOM 920 C CA . THR A 1 112 ? 4.409 3.077 7.343 1.00 87.12 112 THR A CA 1
ATOM 921 C C . THR A 1 112 ? 4.433 3.412 5.848 1.00 87.12 112 THR A C 1
ATOM 923 O O . THR A 1 112 ? 5.486 3.361 5.218 1.00 87.12 112 THR A O 1
ATOM 926 N N . LEU A 1 113 ? 3.305 3.826 5.259 1.00 90.94 113 LEU A N 1
ATOM 927 C CA . LEU A 1 113 ? 3.284 4.280 3.863 1.00 90.94 113 LEU A CA 1
ATOM 928 C C . LEU A 1 113 ? 4.104 5.554 3.635 1.00 90.94 113 LEU A C 1
ATOM 930 O O . LEU A 1 113 ? 4.666 5.733 2.553 1.00 90.94 113 LEU A O 1
ATOM 934 N N . SER A 1 114 ? 4.179 6.449 4.619 1.00 90.19 114 SER A N 1
ATOM 935 C CA . SER A 1 114 ? 4.986 7.665 4.493 1.00 90.19 114 SER A CA 1
ATOM 936 C C . SER A 1 114 ? 6.483 7.351 4.341 1.00 90.19 114 SER A C 1
ATOM 938 O O . SER A 1 114 ? 7.159 7.995 3.535 1.00 90.19 114 SER A O 1
ATOM 940 N N . GLU A 1 115 ? 6.953 6.266 4.971 1.00 85.25 115 GLU A N 1
ATOM 941 C CA . GLU A 1 115 ? 8.343 5.795 4.898 1.00 85.25 115 GLU A CA 1
ATOM 942 C C . GLU A 1 115 ? 8.762 5.359 3.484 1.00 85.25 115 GLU A C 1
ATOM 944 O O . GLU A 1 115 ? 9.949 5.366 3.169 1.00 85.25 115 GLU A O 1
ATOM 949 N N . ILE A 1 116 ? 7.821 5.012 2.595 1.00 85.94 116 ILE A N 1
ATOM 950 C CA . ILE A 1 116 ? 8.137 4.656 1.200 1.00 85.94 116 ILE A CA 1
ATOM 951 C C . ILE A 1 116 ? 8.789 5.841 0.481 1.00 85.94 116 ILE A C 1
ATOM 953 O O . ILE A 1 116 ? 9.829 5.684 -0.153 1.00 85.94 116 ILE A O 1
ATOM 957 N N . SER A 1 117 ? 8.203 7.035 0.583 1.00 84.69 117 SER A N 1
ATOM 958 C CA . SER A 1 117 ? 8.770 8.230 -0.055 1.00 84.69 117 SER A CA 1
ATOM 959 C C . SER A 1 117 ? 10.048 8.726 0.629 1.00 84.69 117 SER A C 1
ATOM 961 O O . SER A 1 117 ? 10.875 9.359 -0.021 1.00 84.69 117 SER A O 1
ATOM 963 N N . GLU A 1 118 ? 10.208 8.435 1.922 1.00 73.56 118 GLU A N 1
ATOM 964 C CA . GLU A 1 118 ? 11.327 8.910 2.740 1.00 73.56 118 GLU A CA 1
ATOM 965 C C . GLU A 1 118 ? 12.562 8.002 2.629 1.00 73.56 118 GLU A C 1
ATOM 967 O O . GLU A 1 118 ? 13.685 8.493 2.545 1.00 73.56 118 GLU A O 1
ATOM 972 N N . LEU A 1 119 ? 12.361 6.680 2.595 1.00 69.25 119 LEU A N 1
ATOM 973 C CA . LEU A 1 119 ? 13.425 5.687 2.773 1.00 69.25 119 LEU A CA 1
ATOM 974 C C . LEU A 1 119 ? 13.536 4.674 1.625 1.00 69.25 119 LEU A C 1
ATOM 976 O O . LEU A 1 119 ? 14.583 4.047 1.476 1.00 69.25 119 LE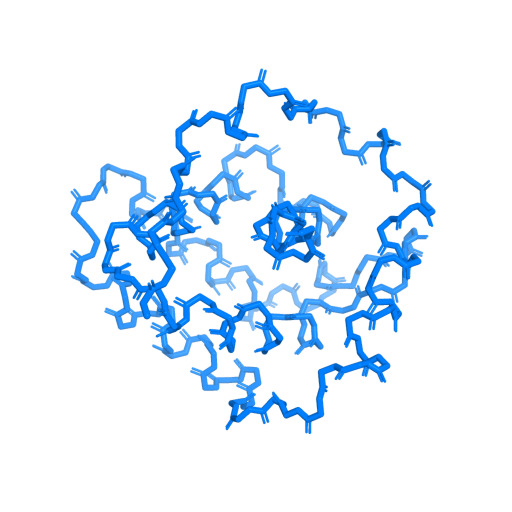U A O 1
ATOM 980 N N . GLY A 1 120 ? 12.487 4.469 0.819 1.00 61.78 120 GLY A N 1
ATOM 981 C CA . GLY A 1 120 ? 12.428 3.316 -0.086 1.00 61.78 120 GLY A CA 1
ATOM 982 C C . GLY A 1 120 ? 11.442 3.454 -1.240 1.00 61.78 120 GLY A C 1
ATOM 983 O O . GLY A 1 120 ? 10.499 2.671 -1.345 1.00 61.78 120 GLY A O 1
ATOM 984 N N . SER A 1 121 ? 11.680 4.411 -2.142 1.00 76.94 121 SER A N 1
ATOM 985 C CA . SER A 1 121 ? 10.822 4.657 -3.314 1.00 76.94 121 SER A CA 1
ATOM 986 C C . SER A 1 121 ? 10.989 3.626 -4.438 1.00 76.94 121 SER A C 1
ATOM 988 O O . SER A 1 121 ? 10.220 3.652 -5.407 1.00 76.94 121 SER A O 1
ATOM 990 N N . CYS A 1 122 ? 11.967 2.718 -4.316 1.00 84.88 122 CYS A N 1
ATOM 991 C CA . CYS A 1 122 ? 12.218 1.645 -5.273 1.00 84.88 122 CYS A CA 1
ATOM 992 C C . CYS A 1 122 ? 11.067 0.618 -5.290 1.00 84.88 122 CYS A C 1
ATOM 994 O O . CYS A 1 122 ? 10.332 0.502 -4.305 1.00 84.88 122 CYS A O 1
ATOM 996 N N . PRO A 1 123 ? 10.913 -0.167 -6.371 1.00 85.69 123 PRO A N 1
ATOM 997 C CA . PRO A 1 123 ? 9.758 -1.053 -6.517 1.00 85.69 123 PRO A CA 1
ATOM 998 C C . PRO A 1 123 ? 9.602 -2.069 -5.385 1.00 85.69 123 PRO A C 1
ATOM 1000 O O . PRO A 1 123 ? 8.520 -2.226 -4.825 1.00 85.69 123 PRO A O 1
ATOM 1003 N N . GLN A 1 124 ? 10.711 -2.692 -4.985 1.00 83.44 124 GLN A N 1
ATOM 1004 C CA . GLN A 1 124 ? 10.736 -3.650 -3.885 1.00 83.44 124 GLN A CA 1
ATOM 1005 C C . GLN A 1 124 ? 10.470 -2.992 -2.524 1.00 83.44 124 GLN A C 1
ATOM 1007 O O . GLN A 1 124 ? 9.845 -3.600 -1.659 1.00 83.44 124 GLN A O 1
ATOM 1012 N N . GLY A 1 125 ? 10.897 -1.742 -2.323 1.00 83.88 125 GLY A N 1
ATOM 1013 C CA . GLY A 1 125 ? 10.584 -0.985 -1.109 1.00 83.88 125 GLY A CA 1
ATOM 1014 C C . GLY A 1 125 ? 9.077 -0.795 -0.948 1.00 83.88 125 GLY A C 1
ATOM 1015 O O . GLY A 1 125 ? 8.530 -1.062 0.121 1.00 83.88 125 GLY A O 1
ATOM 1016 N N . ARG A 1 126 ? 8.384 -0.441 -2.038 1.00 88.00 126 ARG A N 1
ATOM 1017 C CA . ARG A 1 126 ? 6.923 -0.258 -2.052 1.00 88.00 126 ARG A CA 1
ATOM 1018 C C . ARG A 1 126 ? 6.178 -1.531 -1.655 1.00 88.00 126 ARG A C 1
ATOM 1020 O O . ARG A 1 126 ? 5.322 -1.493 -0.773 1.00 88.00 126 ARG A O 1
ATOM 1027 N N . THR A 1 127 ? 6.497 -2.654 -2.297 1.00 87.81 127 THR A N 1
ATOM 1028 C CA . THR A 1 127 ? 5.826 -3.941 -2.050 1.00 87.81 127 THR A CA 1
ATOM 1029 C C . THR A 1 127 ? 6.162 -4.505 -0.673 1.00 87.81 127 THR A C 1
ATOM 1031 O O . THR A 1 127 ? 5.265 -5.006 0.003 1.00 87.81 127 THR A O 1
ATOM 1034 N N . THR A 1 128 ? 7.408 -4.352 -0.213 1.00 84.56 128 THR A N 1
ATOM 1035 C CA . THR A 1 128 ? 7.827 -4.739 1.144 1.00 84.56 128 THR A CA 1
ATOM 1036 C C . THR A 1 128 ? 7.004 -4.010 2.199 1.00 84.56 128 THR A C 1
ATOM 1038 O O . THR A 1 128 ? 6.358 -4.668 3.007 1.00 84.56 128 THR A O 1
ATOM 1041 N N . ARG A 1 129 ? 6.927 -2.672 2.152 1.00 84.38 129 ARG A N 1
ATOM 1042 C CA . ARG A 1 129 ? 6.174 -1.888 3.150 1.00 84.38 129 ARG A CA 1
ATOM 1043 C C . ARG A 1 129 ? 4.678 -2.200 3.166 1.00 84.38 129 ARG A C 1
ATOM 1045 O O . ARG A 1 129 ? 4.062 -2.226 4.228 1.00 84.38 129 ARG A O 1
ATOM 1052 N N . LEU A 1 130 ? 4.091 -2.486 2.004 1.00 87.00 130 LEU A N 1
ATOM 1053 C CA . LEU A 1 130 ? 2.699 -2.937 1.916 1.00 87.00 130 LEU A CA 1
ATOM 1054 C C . LEU A 1 130 ? 2.492 -4.319 2.562 1.00 87.00 130 LEU A C 1
ATOM 1056 O O . LEU A 1 130 ? 1.488 -4.533 3.241 1.00 87.00 130 LEU A O 1
ATOM 1060 N N . LEU A 1 131 ? 3.434 -5.250 2.379 1.00 80.69 131 LEU A N 1
ATOM 1061 C CA . LEU A 1 131 ? 3.366 -6.601 2.948 1.00 80.69 131 LEU A CA 1
ATOM 1062 C C . LEU A 1 131 ? 3.727 -6.652 4.437 1.00 80.69 131 LEU A C 1
ATOM 1064 O O . LEU A 1 131 ? 3.138 -7.452 5.165 1.00 80.69 131 LEU A O 1
ATOM 1068 N N . GLU A 1 132 ? 4.634 -5.794 4.909 1.00 75.12 132 GLU A N 1
ATOM 1069 C CA . GLU A 1 132 ? 4.973 -5.634 6.331 1.00 75.12 132 GLU A CA 1
ATOM 1070 C C . GLU A 1 132 ? 3.730 -5.365 7.175 1.00 75.12 132 GLU A C 1
ATOM 1072 O O . GLU A 1 132 ? 3.586 -5.918 8.264 1.00 75.12 132 GLU A O 1
ATOM 1077 N N . PHE A 1 133 ? 2.789 -4.582 6.645 1.00 69.69 133 PHE A N 1
ATOM 1078 C CA . PHE A 1 133 ? 1.539 -4.305 7.336 1.00 69.69 133 PHE A CA 1
ATOM 1079 C C . PHE A 1 133 ? 0.548 -5.479 7.291 1.00 69.69 133 PHE A C 1
ATOM 1081 O O . PHE A 1 133 ? -0.326 -5.575 8.141 1.00 69.69 133 PHE A O 1
ATOM 1088 N N . TYR A 1 134 ? 0.670 -6.401 6.335 1.00 66.31 134 TYR A N 1
ATOM 1089 C CA . TYR A 1 134 ? -0.214 -7.566 6.219 1.00 66.31 134 TYR A CA 1
ATOM 1090 C C . TYR A 1 134 ? 0.231 -8.724 7.135 1.00 66.31 134 TYR A C 1
ATOM 1092 O O . TYR A 1 134 ? -0.597 -9.420 7.727 1.00 66.31 134 TYR A O 1
ATOM 1100 N N . LEU A 1 135 ? 1.546 -8.932 7.262 1.00 64.44 135 LEU A N 1
ATOM 1101 C CA . LEU A 1 135 ? 2.175 -10.082 7.930 1.00 64.44 135 LEU A CA 1
ATOM 1102 C C . LEU A 1 135 ? 1.689 -10.377 9.368 1.00 64.44 135 LEU A C 1
ATOM 1104 O O . LEU A 1 135 ? 1.437 -11.548 9.662 1.00 64.44 135 LEU A O 1
ATOM 1108 N N . PRO A 1 136 ? 1.500 -9.382 10.256 1.00 59.19 136 PRO A N 1
ATOM 1109 C CA . PRO A 1 136 ? 1.079 -9.622 11.639 1.00 59.19 136 PRO A CA 1
ATOM 1110 C C . PRO A 1 136 ? -0.335 -10.191 11.804 1.00 59.19 136 PRO A C 1
ATOM 1112 O O . PRO A 1 136 ? -0.682 -10.676 12.878 1.00 59.19 136 PRO A O 1
ATOM 1115 N N . TYR A 1 137 ? -1.176 -10.104 10.772 1.00 53.12 137 TYR A N 1
ATOM 1116 C CA . TYR A 1 137 ? -2.617 -10.338 10.901 1.00 53.12 137 TYR A CA 1
ATOM 1117 C C . TYR A 1 137 ? -3.068 -11.724 10.416 1.00 53.12 137 TYR A C 1
ATOM 1119 O O . TYR A 1 137 ? -4.266 -12.015 10.428 1.00 53.12 137 TYR A O 1
ATOM 1127 N N . ARG A 1 138 ? -2.122 -12.599 10.030 1.00 47.59 138 ARG A N 1
ATOM 1128 C CA . ARG A 1 138 ? -2.394 -13.982 9.592 1.00 47.59 138 ARG A CA 1
ATOM 1129 C C . ARG A 1 138 ? -1.980 -15.099 10.550 1.00 47.59 138 ARG A C 1
ATOM 1131 O O . ARG A 1 138 ? -2.266 -16.256 10.240 1.00 47.59 138 ARG A O 1
ATOM 1138 N N . THR A 1 139 ? -1.344 -14.778 11.673 1.00 39.56 139 THR A N 1
ATOM 1139 C CA . THR A 1 139 ? -1.070 -15.738 12.759 1.00 39.56 139 THR A CA 1
ATOM 1140 C C . THR A 1 139 ? -2.218 -15.816 13.750 1.00 39.56 139 THR A C 1
ATOM 1142 O O . THR A 1 139 ? -2.705 -14.739 14.166 1.00 39.56 139 THR A O 1
#

Sequence (139 aa):
MRTYNISVLMTSLSTQTHDYDGRLGTLYRQIVATDRVPTLTYAQCLTQLEQWASRFTCPSRHHLLQTIHLFRHDTVHNYDPANRIHVEELLPHVIAIVQTFEWSGIEIFLQTLSEISELGSCPQGRTTRLLEFYLPYRT

Radius of gyration: 13.96 Å; Cα contacts (8 Å, |Δi|>4): 131; chains: 1; bounding box: 31×33×34 Å